Protein AF-A0A915P917-F1 (afdb_monomer)

Mean predicted aligned error: 18.43 Å

Secondary structure (DSSP, 8-state):
----------------------TTS--HHHHHHHHHHTSTT--HHHHHHHHHHHHHHHHHHHHHHHHHHHHHHHHHHHHHHHHHHHHHHHHHHHHHHHHHHHHHHHT-HHHHHHHHHHHHHHHHHHHHHHS--SS-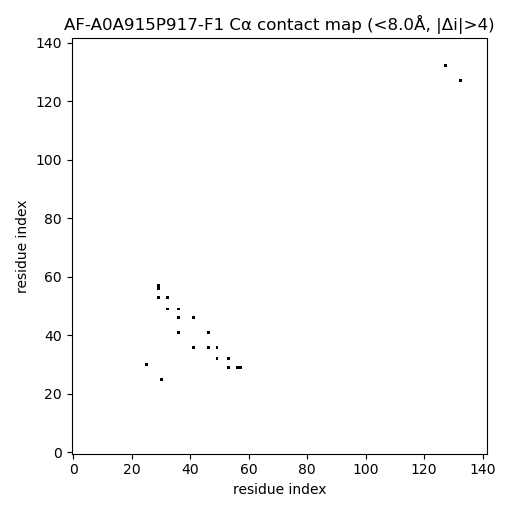------

Solvent-accessible surface area (backbone atoms only — not comparable to full-atom values): 8782 Å² total; per-residue (Å²): 138,88,85,81,82,81,81,84,79,80,74,76,77,69,80,74,76,81,77,74,75,54,88,79,64,70,52,67,62,55,53,51,54,52,57,58,69,72,44,86,87,69,52,72,67,58,47,52,52,52,50,53,52,43,51,53,51,54,52,50,51,53,52,50,52,53,50,52,54,52,50,54,51,49,54,53,51,51,54,54,53,52,52,55,48,53,54,52,54,50,52,51,52,51,52,53,51,53,53,52,56,52,53,69,59,65,67,50,54,66,59,60,53,52,50,52,51,51,55,53,49,54,52,51,54,52,51,53,69,72,70,67,68,94,77,74,86,76,92,73,91,133

Organism: NCBI:txid298350

Radius of gyration: 42.46 Å; Cα contacts (8 Å, |Δi|>4): 11; chains: 1; bounding box: 74×31×122 Å

pLDDT: mean 72.04, std 20.27, range [35.53, 94.75]

Structure (mmCIF, N/CA/C/O backbone):
data_AF-A0A915P917-F1
#
_entry.id   AF-A0A915P917-F1
#
loop_
_atom_site.group_PDB
_atom_site.id
_atom_site.type_symbol
_atom_site.label_atom_id
_atom_site.label_alt_id
_atom_site.label_comp_id
_atom_site.label_asym_id
_atom_site.label_entity_id
_atom_site.label_seq_id
_atom_site.pdbx_PDB_ins_code
_atom_site.Cartn_x
_atom_site.Cartn_y
_atom_site.Cartn_z
_atom_site.occupancy
_atom_site.B_iso_or_equiv
_atom_site.auth_seq_id
_atom_site.auth_comp_id
_atom_site.auth_asym_id
_atom_site.auth_atom_id
_atom_site.pdbx_PDB_model_num
ATOM 1 N N . MET A 1 1 ? -43.408 10.930 17.385 1.00 39.19 1 MET A N 1
ATOM 2 C CA . MET A 1 1 ? -43.207 10.389 16.028 1.00 39.19 1 MET A CA 1
ATOM 3 C C . MET A 1 1 ? -41.749 10.628 15.699 1.00 39.19 1 MET A C 1
ATOM 5 O O . MET A 1 1 ? -41.336 11.779 15.716 1.00 39.19 1 MET A O 1
ATOM 9 N N . ALA A 1 2 ? -40.975 9.549 15.604 1.00 38.00 2 ALA A N 1
ATOM 10 C CA . ALA A 1 2 ? -39.551 9.573 15.295 1.00 38.00 2 ALA A CA 1
ATOM 11 C C . ALA A 1 2 ? -39.361 9.809 13.792 1.00 38.00 2 ALA A C 1
ATOM 13 O O . ALA A 1 2 ? -40.149 9.285 13.012 1.00 38.00 2 ALA A O 1
ATOM 14 N N . ASN A 1 3 ? -38.340 10.575 13.418 1.00 40.34 3 ASN A N 1
ATOM 15 C CA . ASN A 1 3 ? -37.795 10.612 12.063 1.00 40.34 3 ASN A CA 1
ATOM 16 C C . ASN A 1 3 ? -36.271 10.598 12.206 1.00 40.34 3 ASN A C 1
ATOM 18 O O . ASN A 1 3 ? -35.627 11.644 12.153 1.00 40.34 3 ASN A O 1
ATOM 22 N N . ASP A 1 4 ? -35.727 9.407 12.432 1.00 41.69 4 ASP A N 1
ATOM 23 C CA . ASP A 1 4 ? -34.307 9.129 12.259 1.00 41.69 4 ASP A CA 1
ATOM 24 C C . ASP A 1 4 ? -34.126 8.694 10.802 1.00 41.69 4 ASP A C 1
ATOM 26 O O . ASP A 1 4 ? -34.619 7.652 10.376 1.00 41.69 4 ASP A O 1
ATOM 30 N N . SER A 1 5 ? -33.502 9.560 10.006 1.00 49.53 5 SER A N 1
ATOM 31 C CA . SER A 1 5 ? -33.124 9.246 8.632 1.00 49.53 5 SER A CA 1
ATOM 32 C C . SER A 1 5 ? -31.772 8.538 8.692 1.00 49.53 5 SER A C 1
ATOM 34 O O . SER A 1 5 ? -30.729 9.188 8.750 1.00 49.53 5 SER A O 1
ATOM 36 N N . GLU A 1 6 ? -31.792 7.209 8.739 1.00 44.78 6 GLU A N 1
ATOM 37 C CA . GLU A 1 6 ? -30.592 6.391 8.584 1.00 44.78 6 GLU A CA 1
ATOM 38 C C . GLU A 1 6 ? -30.139 6.461 7.122 1.00 44.78 6 GLU A C 1
ATOM 40 O O . GLU A 1 6 ? -30.849 6.074 6.195 1.00 44.78 6 GLU A O 1
ATOM 45 N N . LEU A 1 7 ? -28.965 7.052 6.917 1.00 45.28 7 LEU A N 1
ATOM 46 C CA . LEU A 1 7 ? -28.282 7.118 5.634 1.00 45.28 7 LEU A CA 1
ATOM 47 C C . LEU A 1 7 ? -27.406 5.862 5.546 1.00 45.28 7 LEU A C 1
ATOM 49 O O . LEU A 1 7 ? -26.280 5.845 6.043 1.00 45.28 7 LEU A O 1
ATOM 53 N N . GLU A 1 8 ? -27.960 4.789 4.978 1.00 40.12 8 GLU A N 1
ATOM 54 C CA . GLU A 1 8 ? -27.215 3.586 4.596 1.00 40.12 8 GLU A CA 1
ATOM 55 C C . GLU A 1 8 ? -26.222 3.952 3.483 1.00 40.12 8 GLU A C 1
ATOM 57 O O . GLU A 1 8 ? -26.561 4.013 2.303 1.00 40.12 8 GLU A O 1
ATOM 62 N N . ASN A 1 9 ? -24.974 4.230 3.862 1.00 43.72 9 ASN A N 1
ATOM 63 C CA . ASN A 1 9 ? -23.857 4.213 2.925 1.00 43.72 9 ASN A CA 1
ATOM 64 C C . ASN A 1 9 ? -23.357 2.772 2.793 1.00 43.72 9 ASN A C 1
ATOM 66 O O . ASN A 1 9 ? -22.352 2.386 3.393 1.00 43.72 9 ASN A O 1
ATOM 70 N N . ASP A 1 10 ? -24.063 1.998 1.972 1.00 44.53 10 ASP A N 1
ATOM 71 C CA . ASP A 1 10 ? -23.582 0.740 1.409 1.00 44.53 10 ASP A CA 1
ATOM 72 C C . ASP A 1 10 ? -22.500 1.030 0.361 1.00 44.53 10 ASP A C 1
ATOM 74 O O . ASP A 1 10 ? -22.692 0.882 -0.850 1.00 44.53 10 ASP A O 1
ATOM 78 N N . THR A 1 11 ? -21.321 1.454 0.812 1.00 48.09 11 THR A N 1
ATOM 79 C CA . THR A 1 11 ? -20.136 1.409 -0.042 1.00 48.09 11 THR A CA 1
ATOM 80 C C . THR A 1 11 ? -19.695 -0.048 -0.101 1.00 48.09 11 THR A C 1
ATOM 82 O O . THR A 1 11 ? -18.913 -0.515 0.727 1.00 48.09 11 THR A O 1
ATOM 85 N N . LYS A 1 12 ? -20.244 -0.792 -1.066 1.00 44.69 12 LYS A N 1
ATOM 86 C CA . LYS A 1 12 ? -19.666 -2.061 -1.509 1.00 44.69 12 LYS A CA 1
ATOM 87 C C . LYS A 1 12 ? -18.211 -1.782 -1.879 1.00 44.69 12 LYS A C 1
ATOM 89 O O . LYS A 1 12 ? -17.938 -1.164 -2.903 1.00 44.69 12 LYS A O 1
ATOM 94 N N . LEU A 1 13 ? -17.298 -2.187 -1.001 1.00 47.06 13 LEU A N 1
ATOM 95 C CA . LEU A 1 13 ? -15.893 -2.370 -1.327 1.00 47.06 13 LEU A CA 1
ATOM 96 C C . LEU A 1 13 ? -15.863 -3.501 -2.352 1.00 47.06 13 LEU A C 1
ATOM 98 O O . LEU A 1 13 ? -15.914 -4.674 -1.988 1.00 47.06 13 LEU A O 1
ATOM 102 N N . GLU A 1 14 ? -15.921 -3.139 -3.633 1.00 41.16 14 GLU A N 1
ATOM 103 C CA . GLU A 1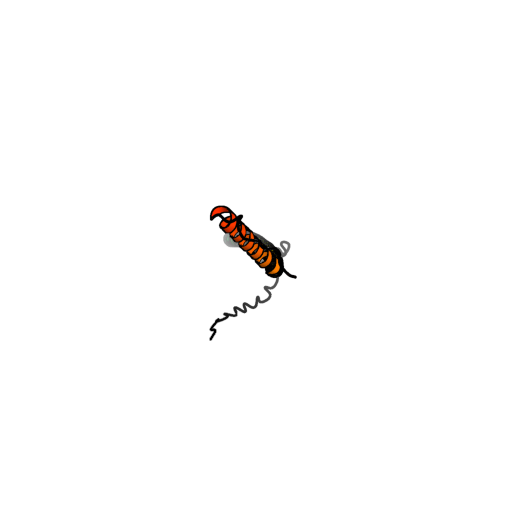 14 ? -15.556 -4.060 -4.700 1.00 41.16 14 GLU A CA 1
ATOM 104 C C . GLU A 1 14 ? -14.133 -4.532 -4.410 1.00 41.16 14 GLU A C 1
ATOM 106 O O . GLU A 1 14 ? -13.269 -3.731 -4.049 1.00 41.16 14 GLU A O 1
ATOM 111 N N . ASP A 1 15 ? -13.935 -5.846 -4.478 1.00 45.00 15 ASP A N 1
ATOM 112 C CA . ASP A 1 15 ? -12.646 -6.489 -4.294 1.00 45.00 15 ASP A CA 1
ATOM 113 C C . ASP A 1 15 ? -11.630 -5.847 -5.244 1.00 45.00 15 ASP A C 1
ATOM 115 O O . ASP A 1 15 ? -11.580 -6.183 -6.430 1.00 45.00 15 ASP A O 1
ATOM 119 N N . ASP A 1 16 ? -10.819 -4.919 -4.729 1.00 48.47 16 ASP A N 1
ATOM 120 C CA . ASP A 1 16 ? -9.648 -4.431 -5.441 1.00 48.47 16 ASP A CA 1
ATOM 121 C C . ASP A 1 16 ? -8.810 -5.673 -5.765 1.00 48.47 16 ASP A C 1
ATOM 123 O O . ASP A 1 16 ? -8.363 -6.369 -4.837 1.00 48.47 16 ASP A O 1
ATOM 127 N N . PRO A 1 17 ? -8.609 -6.019 -7.052 1.00 44.41 17 PRO A N 1
ATOM 128 C CA . PRO A 1 17 ? -7.750 -7.131 -7.385 1.00 44.41 17 PRO A CA 1
ATOM 129 C C . PRO A 1 17 ? -6.403 -6.801 -6.764 1.00 44.41 17 PRO A C 1
ATOM 131 O O . PRO A 1 17 ? -5.830 -5.748 -7.049 1.00 44.41 17 PRO A O 1
ATOM 134 N N . LYS A 1 18 ? -5.933 -7.678 -5.870 1.00 49.12 18 LYS A N 1
ATOM 135 C CA . LYS A 1 18 ? -4.579 -7.6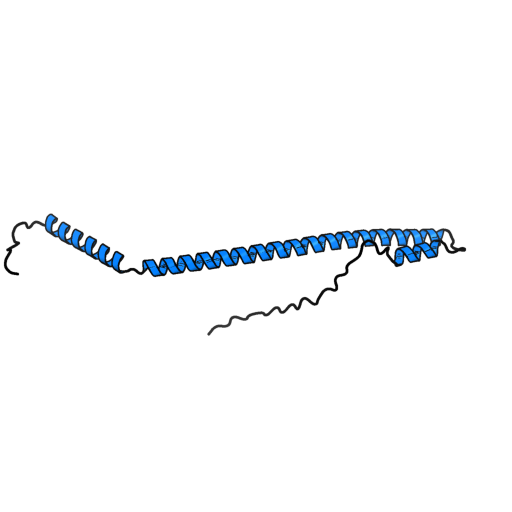31 -5.329 1.00 49.12 18 LYS A CA 1
ATOM 136 C C . LYS A 1 18 ? -3.638 -7.548 -6.525 1.00 49.12 18 LYS A C 1
ATOM 138 O O . LYS A 1 18 ? -3.294 -8.564 -7.121 1.00 49.12 18 LYS A O 1
ATOM 143 N N . LEU A 1 19 ? -3.242 -6.332 -6.888 1.00 46.62 19 LEU A N 1
ATOM 144 C CA . LEU A 1 19 ? -2.071 -6.066 -7.698 1.00 46.62 19 LEU A CA 1
ATOM 145 C C . LEU A 1 19 ? -0.904 -6.411 -6.784 1.00 46.62 19 LEU A C 1
ATOM 147 O O . LEU A 1 19 ? -0.283 -5.562 -6.147 1.00 46.62 19 LEU A O 1
ATOM 151 N N . GLU A 1 20 ? -0.681 -7.715 -6.658 1.00 39.94 20 GLU A N 1
ATOM 152 C CA . GLU A 1 20 ? 0.563 -8.301 -6.213 1.00 39.94 20 GLU A CA 1
ATOM 153 C C . GLU A 1 20 ? 1.586 -7.916 -7.283 1.00 39.94 20 GLU A C 1
ATOM 155 O O . GLU A 1 20 ? 1.885 -8.667 -8.204 1.00 39.94 20 GLU A O 1
ATOM 160 N N . ASN A 1 21 ? 2.035 -6.660 -7.225 1.00 51.25 21 ASN A N 1
ATOM 161 C CA . ASN A 1 21 ? 3.160 -6.175 -8.001 1.00 51.25 21 ASN A CA 1
ATOM 162 C C . ASN A 1 21 ? 4.384 -6.889 -7.436 1.00 51.25 21 ASN A C 1
ATOM 164 O O . ASN A 1 21 ? 5.045 -6.382 -6.531 1.00 51.25 21 ASN A O 1
ATOM 168 N N . ASP A 1 22 ? 4.626 -8.107 -7.917 1.00 48.59 22 ASP A N 1
ATOM 169 C CA . ASP A 1 22 ? 5.814 -8.873 -7.593 1.00 48.59 22 ASP A CA 1
ATOM 170 C C . ASP A 1 22 ? 7.021 -8.052 -8.084 1.00 48.59 22 ASP A C 1
ATOM 172 O O . ASP A 1 22 ? 7.177 -7.840 -9.291 1.00 48.59 22 ASP A O 1
ATOM 176 N N . PRO A 1 23 ? 7.899 -7.555 -7.194 1.00 48.50 23 PRO A N 1
ATOM 177 C CA . PRO A 1 23 ? 9.043 -6.729 -7.585 1.00 48.50 23 PRO A CA 1
ATOM 178 C C . PRO A 1 23 ? 10.045 -7.472 -8.490 1.00 48.50 23 PRO A C 1
ATOM 180 O O . PRO A 1 23 ? 11.021 -6.881 -8.959 1.00 48.50 23 PRO A O 1
ATOM 183 N N . LYS A 1 24 ? 9.832 -8.773 -8.735 1.00 51.19 24 LYS A N 1
ATOM 184 C CA . LYS A 1 24 ? 10.607 -9.603 -9.663 1.00 51.19 24 LYS A CA 1
ATOM 185 C C . LYS A 1 24 ? 10.120 -9.551 -11.108 1.00 51.19 24 LYS A C 1
ATOM 187 O O . LYS A 1 24 ? 10.888 -9.937 -11.995 1.00 51.19 24 LYS A O 1
ATOM 192 N N . GLU A 1 25 ? 8.915 -9.055 -11.378 1.00 54.38 25 GLU A N 1
ATOM 193 C CA . GLU A 1 25 ? 8.482 -8.806 -12.749 1.00 54.38 25 GLU A CA 1
ATOM 194 C C . GLU A 1 25 ? 9.161 -7.530 -13.248 1.00 54.38 25 GLU A C 1
ATOM 196 O O . GLU A 1 25 ? 8.687 -6.408 -13.080 1.00 54.38 25 GLU A O 1
ATOM 201 N N . LYS A 1 26 ? 10.346 -7.690 -13.853 1.00 58.66 26 LYS A N 1
ATOM 202 C CA . LYS A 1 26 ? 10.950 -6.608 -14.632 1.00 58.66 26 LYS A CA 1
ATOM 203 C C . LYS A 1 26 ? 9.900 -6.115 -15.611 1.00 58.66 26 LYS A C 1
ATOM 205 O O . LYS A 1 26 ? 9.477 -6.879 -16.477 1.00 58.66 26 LYS A O 1
ATOM 210 N N . SER A 1 27 ? 9.560 -4.836 -15.495 1.00 74.19 27 SER A N 1
ATOM 211 C CA . SER A 1 27 ? 8.655 -4.141 -16.397 1.00 74.19 27 SER A CA 1
ATOM 212 C C . SER A 1 27 ? 8.824 -4.615 -17.830 1.00 74.19 27 SER A C 1
ATOM 214 O O . SER A 1 27 ? 9.906 -4.517 -18.433 1.00 74.19 27 SER A O 1
ATOM 216 N N . LEU A 1 28 ? 7.742 -5.185 -18.362 1.00 82.12 28 LEU A N 1
ATOM 217 C CA . LEU A 1 28 ? 7.697 -5.705 -19.721 1.00 82.12 28 LEU A CA 1
ATOM 218 C C . LEU A 1 28 ? 8.130 -4.617 -20.714 1.00 82.12 28 LEU A C 1
ATOM 220 O O . LEU A 1 28 ? 8.859 -4.900 -21.662 1.00 82.12 28 LEU A O 1
ATOM 224 N N . ILE A 1 29 ? 7.773 -3.364 -20.423 1.00 82.81 29 ILE A N 1
ATOM 225 C CA . ILE A 1 29 ? 8.130 -2.172 -21.193 1.00 82.81 29 ILE A CA 1
ATOM 226 C C . ILE A 1 29 ? 9.643 -1.927 -21.148 1.00 82.81 29 ILE A C 1
ATOM 228 O O . ILE A 1 29 ? 10.279 -1.856 -22.198 1.00 82.81 29 ILE A O 1
ATOM 232 N N . VAL A 1 30 ? 10.262 -1.866 -19.962 1.00 86.44 30 VAL A N 1
ATOM 233 C CA . VAL A 1 30 ? 11.722 -1.665 -19.819 1.00 86.44 30 VAL A CA 1
ATOM 234 C C . VAL A 1 30 ? 12.508 -2.774 -20.530 1.00 86.44 30 VAL A C 1
ATOM 236 O O . VAL A 1 30 ? 13.545 -2.518 -21.153 1.00 86.44 30 VAL A O 1
ATOM 239 N N . THR A 1 31 ? 11.994 -4.004 -20.476 1.00 86.81 31 THR A N 1
ATOM 240 C CA . THR A 1 31 ? 12.580 -5.177 -21.136 1.00 86.81 31 THR A CA 1
ATOM 241 C C . THR A 1 31 ? 12.454 -5.094 -22.659 1.00 86.81 31 THR A C 1
ATOM 243 O O . THR A 1 31 ? 13.424 -5.343 -23.375 1.00 86.81 31 THR A O 1
ATOM 246 N N . GLN A 1 32 ? 11.287 -4.707 -23.176 1.00 87.38 32 GLN A N 1
ATOM 247 C CA . GLN A 1 32 ? 11.061 -4.508 -24.609 1.00 87.38 32 GLN A CA 1
ATOM 248 C C . GLN A 1 32 ? 11.914 -3.363 -25.168 1.00 87.38 32 GL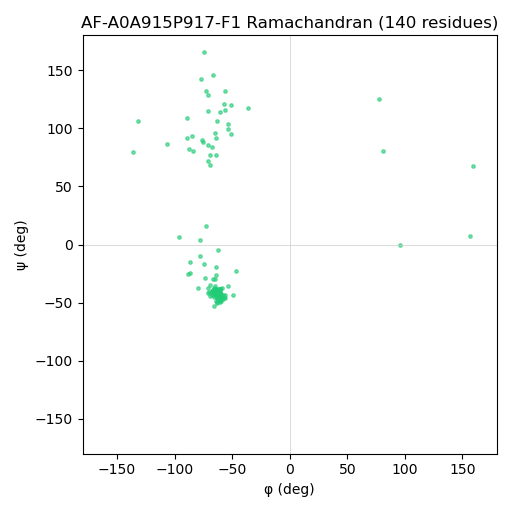N A C 1
ATOM 250 O O . GLN A 1 32 ? 12.531 -3.534 -26.218 1.00 87.38 32 GLN A O 1
ATOM 255 N N . LEU A 1 33 ? 12.029 -2.242 -24.449 1.00 89.12 33 LEU A N 1
ATOM 256 C CA . LEU A 1 33 ? 12.904 -1.128 -24.832 1.00 89.12 33 LEU A CA 1
ATOM 257 C C . LEU A 1 33 ? 14.378 -1.557 -24.888 1.00 89.12 33 LEU A C 1
ATOM 259 O O . LEU A 1 33 ? 15.093 -1.170 -25.809 1.00 89.12 33 LEU A O 1
ATOM 263 N N . GLY A 1 34 ? 14.820 -2.420 -23.964 1.00 88.50 34 GLY A N 1
ATOM 264 C CA . GLY A 1 34 ? 16.150 -3.037 -24.015 1.00 88.50 34 GLY A CA 1
ATOM 265 C C . GLY A 1 34 ? 16.395 -3.820 -25.309 1.00 88.50 34 GLY A C 1
ATOM 266 O O . GLY A 1 34 ? 17.395 -3.594 -25.979 1.00 88.50 34 GLY A O 1
ATOM 267 N N . LYS A 1 35 ? 15.438 -4.659 -25.720 1.00 90.31 35 LYS A N 1
ATOM 268 C CA . LYS A 1 35 ? 15.530 -5.429 -26.974 1.00 90.31 35 LYS A CA 1
ATOM 269 C C . LYS A 1 35 ? 15.538 -4.544 -28.223 1.00 90.31 35 LYS A C 1
ATOM 271 O O . LYS A 1 35 ? 16.097 -4.930 -29.244 1.00 90.31 35 LYS A O 1
ATOM 276 N N . ILE A 1 36 ? 14.899 -3.373 -28.180 1.00 90.00 36 ILE A N 1
ATOM 277 C CA . ILE A 1 36 ? 14.915 -2.420 -29.301 1.00 90.00 36 ILE A CA 1
ATOM 278 C C . ILE A 1 36 ? 16.303 -1.784 -29.446 1.00 90.00 36 ILE A C 1
ATOM 280 O O . ILE A 1 36 ? 16.765 -1.624 -30.572 1.00 90.00 36 ILE A O 1
ATOM 284 N N . LEU A 1 37 ? 16.989 -1.488 -28.337 1.00 89.75 37 LEU A N 1
ATOM 285 C CA . LEU A 1 37 ? 18.356 -0.945 -28.357 1.00 89.75 37 LEU A CA 1
ATOM 286 C C . LEU A 1 37 ? 19.387 -1.915 -28.949 1.00 89.75 37 LEU A C 1
ATOM 288 O O . LEU A 1 37 ? 20.399 -1.472 -29.485 1.00 89.75 37 LEU A O 1
ATOM 292 N N . GLU A 1 38 ? 19.130 -3.220 -28.874 1.00 89.12 38 GLU A N 1
ATOM 293 C CA . GLU A 1 38 ? 19.988 -4.262 -29.451 1.00 89.12 38 GLU A CA 1
ATOM 294 C C . GLU A 1 38 ? 19.811 -4.413 -30.974 1.00 89.12 38 GLU A C 1
ATOM 296 O O . GLU A 1 38 ? 20.592 -5.113 -31.621 1.00 89.12 38 GLU A O 1
ATOM 301 N N . LYS A 1 39 ? 18.802 -3.763 -31.580 1.00 89.31 39 LYS A N 1
ATOM 302 C CA . LYS A 1 39 ? 18.555 -3.876 -33.022 1.00 89.31 39 LYS A CA 1
ATOM 303 C C . LYS A 1 39 ? 19.613 -3.116 -33.834 1.00 89.31 39 LYS A C 1
ATOM 305 O O . LYS A 1 39 ? 19.860 -1.934 -33.574 1.00 89.31 39 LYS A O 1
ATOM 310 N N . PRO A 1 40 ? 20.193 -3.743 -34.873 1.00 85.38 40 PRO A N 1
ATOM 311 C CA . PRO A 1 40 ? 21.098 -3.052 -35.781 1.00 85.38 40 PRO A CA 1
ATOM 312 C C . PRO A 1 40 ? 20.342 -1.990 -36.595 1.00 85.38 40 PRO A C 1
ATOM 314 O O . PRO A 1 40 ? 19.183 -2.183 -36.957 1.00 85.38 40 PRO A O 1
ATOM 317 N N . GLY A 1 41 ? 21.009 -0.873 -36.900 1.00 87.38 41 GLY A N 1
ATOM 318 C CA . GLY A 1 41 ? 20.454 0.212 -37.722 1.00 87.38 41 GLY A CA 1
ATOM 319 C C . GLY A 1 41 ? 19.817 1.375 -36.952 1.00 87.38 41 GLY A C 1
ATOM 320 O O . GLY A 1 41 ? 19.378 2.333 -37.581 1.00 87.38 41 GLY A O 1
ATOM 321 N N . LEU A 1 42 ? 19.800 1.338 -35.616 1.00 91.50 42 LEU A N 1
ATOM 322 C CA . LEU A 1 42 ? 19.414 2.497 -34.807 1.00 91.50 42 LEU A CA 1
ATOM 323 C C . LEU A 1 42 ? 20.495 3.585 -34.858 1.00 91.50 42 LEU A C 1
ATOM 325 O O . LEU A 1 42 ? 21.665 3.320 -34.563 1.00 91.50 42 LEU A O 1
ATOM 329 N N . ASN A 1 43 ? 20.089 4.814 -35.172 1.00 93.00 43 ASN A N 1
ATOM 330 C CA . ASN A 1 43 ? 20.964 5.977 -35.048 1.00 93.00 43 ASN A CA 1
ATOM 331 C C . ASN A 1 43 ? 21.143 6.373 -33.564 1.00 93.00 43 ASN A C 1
ATOM 333 O O . ASN A 1 43 ? 20.413 5.917 -32.681 1.00 93.00 43 ASN A O 1
ATOM 337 N N . GLU A 1 44 ? 22.130 7.223 -33.275 1.00 92.25 44 GLU A N 1
ATOM 338 C CA . GLU A 1 44 ? 22.435 7.638 -31.897 1.00 92.25 44 GLU A CA 1
ATOM 339 C C . GLU A 1 44 ? 21.322 8.475 -31.247 1.00 92.25 44 GLU A C 1
ATOM 341 O O . GLU A 1 44 ? 21.114 8.391 -30.036 1.00 92.25 44 GLU A O 1
ATOM 346 N N . GLN A 1 45 ? 20.557 9.235 -32.035 1.00 93.62 45 GLN A N 1
ATOM 347 C CA . GLN A 1 45 ? 19.443 10.039 -31.528 1.00 93.62 45 GLN A CA 1
ATOM 348 C C . GLN A 1 45 ? 18.298 9.153 -31.015 1.00 93.62 45 GLN A C 1
ATOM 350 O O . GLN A 1 45 ? 17.778 9.383 -29.922 1.00 93.62 45 GLN A O 1
ATOM 355 N N . ASP A 1 46 ? 17.954 8.101 -31.755 1.00 92.19 46 ASP A N 1
ATOM 356 C CA . ASP A 1 46 ? 16.916 7.142 -31.387 1.00 92.19 46 ASP A CA 1
ATOM 357 C C . ASP A 1 46 ? 17.330 6.332 -30.156 1.00 92.19 46 ASP A C 1
ATOM 359 O O . ASP A 1 46 ? 16.528 6.129 -29.242 1.00 92.19 46 ASP A O 1
ATOM 363 N N . LYS A 1 47 ? 18.606 5.928 -30.067 1.00 92.25 47 LYS A N 1
ATOM 364 C CA . LYS A 1 47 ? 19.144 5.270 -28.864 1.00 92.25 47 LYS A CA 1
ATOM 365 C C . LYS A 1 47 ? 19.053 6.176 -27.640 1.00 92.25 47 LYS A C 1
ATOM 367 O O . LYS A 1 47 ? 18.629 5.720 -26.577 1.00 92.25 47 LYS A O 1
ATOM 372 N N . ALA A 1 48 ? 19.431 7.448 -27.777 1.00 93.25 48 ALA A N 1
ATOM 373 C CA . ALA A 1 48 ? 19.349 8.421 -26.691 1.00 93.25 48 ALA A CA 1
ATOM 374 C C . ALA A 1 48 ? 17.899 8.623 -26.226 1.00 93.25 48 ALA A C 1
ATOM 376 O O . ALA A 1 48 ? 17.629 8.599 -25.024 1.00 93.25 48 ALA A O 1
ATOM 377 N N . PHE A 1 49 ? 16.958 8.736 -27.167 1.00 94.00 49 PHE A N 1
ATOM 378 C CA . PHE A 1 49 ? 15.534 8.837 -26.859 1.00 94.00 49 PHE A CA 1
ATOM 379 C C . PHE A 1 49 ? 15.019 7.603 -26.105 1.00 94.00 49 PHE A C 1
ATOM 381 O O . PHE A 1 49 ? 14.408 7.735 -25.045 1.00 94.00 49 PHE A O 1
ATOM 388 N N . ILE A 1 50 ? 15.311 6.397 -26.601 1.00 92.81 50 ILE A N 1
ATOM 389 C CA . ILE A 1 50 ? 14.865 5.146 -25.972 1.00 92.81 50 ILE A CA 1
ATOM 390 C C . ILE A 1 50 ? 15.455 4.990 -24.564 1.00 92.81 50 ILE A C 1
ATOM 392 O O . ILE A 1 50 ? 14.741 4.588 -23.644 1.00 92.81 50 ILE A O 1
ATOM 396 N N . ASN A 1 51 ? 16.725 5.349 -24.366 1.00 92.00 51 ASN A N 1
ATOM 397 C CA . ASN A 1 51 ? 17.350 5.341 -23.044 1.00 92.00 51 ASN A CA 1
ATOM 398 C C . ASN A 1 51 ? 16.665 6.313 -22.075 1.00 92.00 51 ASN A C 1
ATOM 400 O O . ASN A 1 51 ? 16.365 5.927 -20.946 1.00 92.00 51 ASN A O 1
ATOM 404 N N . ALA A 1 52 ? 16.342 7.531 -22.520 1.00 93.25 52 ALA A N 1
ATOM 405 C CA . ALA A 1 52 ? 15.632 8.507 -21.695 1.00 93.25 52 ALA A CA 1
ATOM 406 C C . ALA A 1 52 ? 14.223 8.022 -21.302 1.00 93.25 52 ALA A C 1
ATOM 408 O O . ALA A 1 52 ? 13.795 8.196 -20.159 1.00 93.25 52 ALA A O 1
ATOM 409 N N . VAL A 1 53 ? 13.501 7.378 -22.226 1.00 92.50 53 VAL A N 1
ATOM 410 C CA . VAL A 1 53 ? 12.192 6.768 -21.934 1.00 92.50 53 VAL A CA 1
ATOM 411 C C . VAL A 1 53 ? 12.337 5.643 -20.908 1.00 92.50 53 VAL A C 1
ATOM 413 O O . VAL A 1 53 ? 11.584 5.596 -19.937 1.00 92.50 53 VAL A O 1
ATOM 416 N N . LYS A 1 54 ? 13.333 4.767 -21.078 1.00 90.94 54 LYS A N 1
ATOM 417 C CA . LYS A 1 54 ? 13.606 3.653 -20.161 1.00 90.94 54 LYS A CA 1
ATOM 418 C C . LYS A 1 54 ? 13.932 4.135 -18.743 1.00 90.94 54 LYS A C 1
ATOM 420 O O . LYS A 1 54 ? 13.461 3.548 -17.767 1.00 90.94 54 LYS A O 1
ATOM 425 N N . GLU A 1 55 ? 14.711 5.206 -18.622 1.00 90.69 55 GLU A N 1
ATOM 426 C CA . GLU A 1 55 ? 15.040 5.820 -17.334 1.00 90.69 55 GLU A CA 1
ATOM 427 C C . GLU A 1 55 ? 13.794 6.394 -16.652 1.00 90.69 55 GLU A C 1
ATOM 429 O O . GLU A 1 55 ? 13.520 6.064 -15.496 1.00 90.69 55 GLU A O 1
ATOM 434 N N . LYS A 1 56 ? 12.984 7.176 -17.379 1.00 91.06 56 LYS A N 1
ATOM 435 C CA . LYS A 1 56 ? 11.721 7.718 -16.852 1.00 91.06 56 LYS A CA 1
ATOM 436 C C . LYS A 1 56 ? 10.771 6.619 -16.384 1.00 91.06 56 LYS A C 1
ATOM 438 O O . LYS A 1 56 ? 10.216 6.732 -15.295 1.00 91.06 56 LYS A O 1
ATOM 443 N N . GLN A 1 57 ? 10.635 5.552 -17.167 1.00 89.06 57 GLN A N 1
ATOM 444 C CA . GLN A 1 57 ? 9.808 4.397 -16.820 1.00 89.06 57 GLN A CA 1
ATOM 445 C C . GLN A 1 57 ? 10.292 3.733 -15.519 1.00 89.06 57 GLN A C 1
ATOM 447 O O . GLN A 1 57 ? 9.501 3.458 -14.622 1.00 89.06 57 GLN A O 1
ATOM 452 N N . THR A 1 58 ? 11.608 3.566 -15.367 1.00 87.19 58 THR A N 1
ATOM 453 C CA . THR A 1 58 ? 12.209 3.001 -14.147 1.00 87.19 58 THR A CA 1
ATOM 454 C C . THR A 1 58 ? 11.961 3.890 -12.921 1.00 87.19 58 THR A C 1
ATOM 456 O O . THR A 1 58 ? 11.732 3.393 -11.819 1.00 87.19 58 THR A O 1
ATOM 459 N N . ILE A 1 59 ? 12.013 5.217 -13.084 1.00 89.75 59 ILE A N 1
ATOM 460 C CA . ILE A 1 59 ? 11.709 6.170 -12.004 1.00 89.75 59 ILE A CA 1
ATOM 461 C C . ILE A 1 59 ? 10.234 6.073 -11.600 1.00 89.75 59 ILE A C 1
ATOM 463 O O . ILE A 1 59 ? 9.938 6.009 -10.407 1.00 89.75 59 ILE A O 1
ATOM 467 N N . GLN A 1 60 ? 9.322 6.025 -12.574 1.00 88.19 60 GLN A N 1
ATOM 468 C CA . GLN A 1 60 ? 7.887 5.885 -12.319 1.00 88.19 60 GLN A CA 1
ATOM 469 C C . GLN A 1 60 ? 7.566 4.590 -11.568 1.00 88.19 60 GLN A C 1
ATOM 471 O O . GLN A 1 60 ? 6.818 4.619 -10.597 1.00 88.19 60 GLN A O 1
ATOM 476 N N . GLU A 1 61 ? 8.184 3.471 -11.942 1.00 87.06 61 GLU A N 1
ATOM 477 C CA . GLU A 1 61 ? 8.003 2.188 -11.249 1.00 87.06 61 GLU A CA 1
ATOM 478 C C . GLU A 1 61 ? 8.433 2.253 -9.782 1.00 87.06 61 GLU A C 1
ATOM 480 O O . GLU A 1 61 ? 7.718 1.772 -8.904 1.00 87.06 61 GLU A O 1
ATOM 485 N N . LYS A 1 62 ? 9.553 2.923 -9.485 1.00 88.88 62 LYS A N 1
ATOM 486 C CA . LYS A 1 62 ? 9.987 3.151 -8.098 1.00 88.88 62 LYS A CA 1
ATOM 487 C C . LYS A 1 62 ? 9.006 4.025 -7.316 1.00 88.88 62 LYS A C 1
ATOM 489 O O . LYS A 1 62 ? 8.762 3.761 -6.141 1.00 88.88 62 LYS A O 1
ATOM 494 N N . GLN A 1 63 ? 8.451 5.061 -7.946 1.00 88.94 63 GLN A N 1
ATOM 495 C CA . GLN A 1 63 ? 7.444 5.921 -7.316 1.00 88.94 63 GLN A CA 1
ATOM 496 C C . GLN A 1 63 ? 6.165 5.143 -7.006 1.00 88.94 63 GLN A C 1
ATOM 498 O O . GLN A 1 63 ? 5.648 5.251 -5.898 1.00 88.94 63 GLN A O 1
ATOM 503 N N . ILE A 1 64 ? 5.692 4.323 -7.949 1.00 87.81 64 ILE A N 1
ATOM 504 C CA . ILE A 1 64 ? 4.524 3.457 -7.752 1.00 87.81 64 ILE A CA 1
ATOM 505 C C . ILE A 1 64 ? 4.780 2.484 -6.602 1.00 87.81 64 ILE A C 1
ATOM 507 O O . ILE A 1 64 ? 3.959 2.414 -5.696 1.00 87.81 64 ILE A O 1
ATOM 511 N N . ALA A 1 65 ? 5.934 1.809 -6.579 1.00 85.06 65 ALA A N 1
ATOM 512 C CA . ALA A 1 65 ? 6.286 0.893 -5.495 1.00 85.06 65 ALA A CA 1
ATOM 513 C C . ALA A 1 65 ? 6.255 1.585 -4.120 1.00 85.06 65 ALA A C 1
ATOM 515 O O . ALA A 1 65 ? 5.622 1.087 -3.191 1.00 85.06 65 ALA A O 1
ATOM 516 N N . SER A 1 66 ? 6.849 2.779 -4.007 1.00 84.44 66 SER A N 1
ATOM 517 C CA . SER A 1 66 ? 6.828 3.563 -2.765 1.00 84.44 66 SER A CA 1
ATOM 518 C C . SER A 1 66 ? 5.411 3.984 -2.350 1.00 84.44 66 SER A C 1
ATOM 520 O O . SER A 1 66 ? 5.076 3.936 -1.165 1.00 84.44 66 SER A O 1
ATOM 522 N N . LEU A 1 67 ? 4.557 4.361 -3.308 1.00 90.94 67 LEU A N 1
ATOM 523 C CA . LEU A 1 67 ? 3.154 4.681 -3.039 1.00 90.94 67 LEU A CA 1
ATOM 524 C C . LEU A 1 67 ? 2.369 3.448 -2.582 1.00 90.94 67 LEU A C 1
ATOM 526 O O . LEU A 1 67 ? 1.581 3.548 -1.644 1.00 90.94 67 LEU A O 1
ATOM 530 N N . THR A 1 68 ? 2.597 2.287 -3.199 1.00 90.25 68 THR A N 1
ATOM 531 C CA . THR A 1 68 ? 1.970 1.020 -2.803 1.00 90.25 68 THR A CA 1
ATOM 532 C C . THR A 1 68 ? 2.380 0.613 -1.389 1.00 90.25 68 THR A C 1
ATOM 534 O O . THR A 1 68 ? 1.524 0.253 -0.583 1.00 90.25 68 THR A O 1
ATOM 537 N N . GLU A 1 69 ? 3.663 0.727 -1.042 1.00 88.06 69 GLU A N 1
ATOM 538 C CA . GLU A 1 69 ? 4.141 0.492 0.326 1.00 88.06 69 GLU A CA 1
ATOM 539 C C . GLU A 1 69 ? 3.470 1.437 1.333 1.00 88.06 69 GLU A C 1
ATOM 541 O O . GLU A 1 69 ? 2.982 0.991 2.375 1.00 88.06 69 GLU A O 1
ATOM 546 N N . GLY A 1 70 ? 3.384 2.730 1.002 1.00 91.44 70 GLY A N 1
ATOM 547 C CA . GLY A 1 70 ? 2.692 3.723 1.822 1.00 91.44 70 GLY A CA 1
ATOM 548 C C . GLY A 1 70 ? 1.204 3.410 2.005 1.00 91.44 70 GLY A C 1
ATOM 549 O O . GLY A 1 70 ? 0.691 3.479 3.123 1.00 91.44 70 GLY A O 1
ATOM 550 N N . HIS A 1 71 ? 0.518 3.003 0.935 1.00 89.12 71 HIS A N 1
ATOM 551 C CA . HIS A 1 71 ? -0.886 2.598 0.983 1.00 89.12 71 HIS A CA 1
ATOM 552 C C . HIS A 1 71 ? -1.088 1.384 1.905 1.00 89.12 71 HIS A C 1
ATOM 554 O O . HIS A 1 71 ? -1.923 1.428 2.810 1.00 89.12 71 HIS A O 1
ATOM 560 N N . ASN A 1 72 ? -0.263 0.346 1.760 1.00 87.31 72 ASN A N 1
ATOM 561 C CA . ASN A 1 72 ? -0.322 -0.850 2.603 1.00 87.31 72 ASN A CA 1
ATOM 562 C C . ASN A 1 72 ? -0.076 -0.533 4.085 1.00 87.31 72 ASN A C 1
ATOM 564 O O . ASN A 1 72 ? -0.729 -1.096 4.968 1.00 87.31 72 ASN A O 1
ATOM 568 N N . TYR A 1 73 ? 0.841 0.394 4.375 1.00 92.19 73 TYR A N 1
ATOM 569 C CA . TYR A 1 73 ? 1.074 0.864 5.737 1.00 92.19 73 TYR A CA 1
ATOM 570 C C . TYR A 1 73 ? -0.170 1.541 6.331 1.00 92.19 73 TYR A C 1
ATOM 572 O O . TYR A 1 73 ? -0.548 1.246 7.467 1.00 92.19 73 TYR A O 1
ATOM 580 N N . ILE A 1 74 ? -0.833 2.413 5.566 1.00 93.12 74 ILE A N 1
ATOM 581 C CA . ILE A 1 74 ? -2.054 3.102 6.006 1.00 93.12 74 ILE A CA 1
ATOM 582 C C . ILE A 1 74 ? -3.180 2.099 6.275 1.00 93.12 74 ILE A C 1
ATOM 584 O O . ILE A 1 74 ? -3.787 2.165 7.343 1.00 93.12 74 ILE A O 1
ATOM 588 N N . LEU A 1 75 ? -3.413 1.139 5.373 1.00 93.31 75 LEU A N 1
ATOM 589 C CA . LEU A 1 75 ? -4.431 0.094 5.551 1.00 93.31 75 LEU A CA 1
ATOM 590 C C . LEU A 1 75 ? -4.205 -0.706 6.836 1.00 93.31 75 LEU A C 1
ATOM 592 O O . LEU A 1 75 ? -5.128 -0.911 7.626 1.00 93.31 75 LEU A O 1
ATOM 596 N N . LYS A 1 76 ? -2.953 -1.098 7.101 1.00 92.25 76 LYS A N 1
ATOM 597 C CA . LYS A 1 76 ? -2.598 -1.785 8.346 1.00 92.25 76 LYS A CA 1
ATOM 598 C C . LYS A 1 76 ? -2.928 -0.930 9.572 1.00 92.25 76 LYS A C 1
ATOM 600 O O . LYS A 1 76 ? -3.525 -1.427 10.525 1.00 92.25 76 LYS A O 1
ATOM 605 N N . LYS A 1 77 ? -2.570 0.358 9.547 1.00 92.50 77 LYS A N 1
ATOM 606 C CA . LYS A 1 77 ? -2.865 1.285 10.648 1.00 92.50 77 LYS A CA 1
ATOM 607 C C . LYS A 1 77 ? -4.357 1.521 10.848 1.00 92.50 77 LYS A C 1
ATOM 609 O O . LYS A 1 77 ? -4.792 1.622 11.990 1.00 92.50 77 LYS A O 1
ATOM 614 N N . GLN A 1 78 ? -5.145 1.561 9.780 1.00 89.94 78 GLN A N 1
ATOM 615 C CA . GLN A 1 78 ? -6.602 1.640 9.879 1.00 89.94 78 GLN A CA 1
ATOM 616 C C . GLN A 1 78 ? -7.189 0.406 10.570 1.00 89.94 78 GLN A C 1
ATOM 618 O O . GLN A 1 78 ? -7.980 0.565 11.497 1.00 89.94 78 GLN A O 1
ATOM 623 N N . GLY A 1 79 ? -6.735 -0.798 10.207 1.00 90.50 79 GLY A N 1
ATOM 624 C CA . GLY A 1 79 ? -7.153 -2.034 10.875 1.00 90.50 79 GLY A CA 1
ATOM 625 C C . GLY A 1 79 ? -6.797 -2.067 12.368 1.00 90.50 79 GLY A C 1
ATOM 626 O O . GLY A 1 79 ? -7.634 -2.434 13.191 1.00 90.50 79 GLY A O 1
ATOM 627 N N . GLU A 1 80 ? -5.587 -1.625 12.736 1.00 91.25 80 GLU A N 1
ATOM 628 C CA . GLU A 1 80 ? -5.165 -1.494 14.144 1.00 91.25 80 GLU A CA 1
ATOM 629 C C . GLU A 1 80 ? -6.076 -0.520 14.921 1.00 91.25 80 GLU A C 1
ATOM 631 O O . GLU A 1 80 ? -6.552 -0.845 16.009 1.00 91.25 80 GLU A O 1
ATOM 636 N N . MET A 1 81 ? -6.387 0.648 14.345 1.00 88.94 81 MET A N 1
ATOM 637 C CA . MET A 1 81 ? -7.277 1.632 14.977 1.00 88.94 81 MET A CA 1
ATOM 638 C C . MET A 1 81 ? -8.714 1.122 15.133 1.00 88.94 81 MET A C 1
ATOM 640 O O . MET A 1 81 ? -9.364 1.406 16.142 1.00 88.94 81 MET A O 1
ATOM 644 N N . GLU A 1 82 ? -9.231 0.387 14.148 1.00 93.00 82 GLU A N 1
ATOM 645 C CA . GLU A 1 82 ? -10.579 -0.177 14.210 1.00 93.00 82 GLU A CA 1
ATOM 646 C C . GLU A 1 82 ? -10.689 -1.253 15.299 1.00 93.00 82 GLU A C 1
ATOM 648 O O . GLU A 1 82 ? -11.669 -1.282 16.049 1.00 93.00 82 GLU A O 1
ATOM 653 N N . TYR A 1 83 ? -9.659 -2.093 15.436 1.00 89.69 83 TYR A N 1
ATOM 654 C CA . TYR A 1 83 ? -9.559 -3.067 16.521 1.00 89.69 83 TYR A CA 1
ATOM 655 C C . TYR A 1 83 ? -9.561 -2.385 17.897 1.00 89.69 83 TYR A C 1
ATOM 657 O O . TYR A 1 83 ? -10.360 -2.738 18.770 1.00 89.69 83 TYR A O 1
ATOM 665 N N . ASP A 1 84 ? -8.729 -1.357 18.077 1.00 90.12 84 ASP A N 1
ATOM 666 C CA . ASP A 1 84 ? -8.658 -0.603 19.332 1.00 90.12 84 ASP A CA 1
ATOM 667 C C . ASP A 1 84 ? -9.988 0.073 19.682 1.00 90.12 84 ASP A C 1
ATOM 669 O O . ASP A 1 84 ? -10.381 0.114 20.852 1.00 90.12 84 ASP A O 1
ATOM 673 N N . LYS A 1 85 ? -10.705 0.591 18.678 1.00 92.31 85 LYS A N 1
ATOM 674 C CA . LYS A 1 85 ? -12.035 1.180 18.865 1.00 92.31 85 LYS A CA 1
ATOM 675 C C . LYS A 1 85 ? -13.039 0.135 19.355 1.00 92.31 85 LYS A C 1
ATOM 677 O O . LYS A 1 85 ? -13.690 0.371 20.368 1.00 92.31 85 LYS A O 1
ATOM 682 N N . LYS A 1 86 ? -13.111 -1.028 18.697 1.00 91.81 86 LYS A N 1
ATOM 683 C CA . LYS A 1 86 ? -14.004 -2.133 19.094 1.00 91.81 86 LYS A CA 1
ATOM 684 C C . LYS A 1 86 ? -13.759 -2.573 20.541 1.00 91.81 86 LYS A C 1
ATOM 686 O O . LYS A 1 86 ? -14.709 -2.717 21.304 1.00 91.81 86 LYS A O 1
ATOM 691 N N . ASN A 1 87 ? -12.494 -2.701 20.943 1.00 93.94 87 ASN A N 1
ATOM 692 C CA . ASN A 1 87 ? -12.127 -3.043 22.320 1.00 93.94 87 ASN A CA 1
ATOM 693 C C . ASN A 1 87 ? -12.581 -1.968 23.330 1.00 93.94 87 ASN A C 1
ATOM 695 O O . ASN A 1 87 ? -13.130 -2.283 24.387 1.00 93.94 87 ASN A O 1
ATOM 699 N N . LYS A 1 88 ? -12.399 -0.680 23.007 1.00 92.81 88 LYS A N 1
ATOM 700 C CA . LYS A 1 88 ? -12.879 0.419 23.864 1.00 92.81 88 LYS A CA 1
ATOM 701 C C . LYS A 1 88 ? -14.402 0.431 23.988 1.00 92.81 8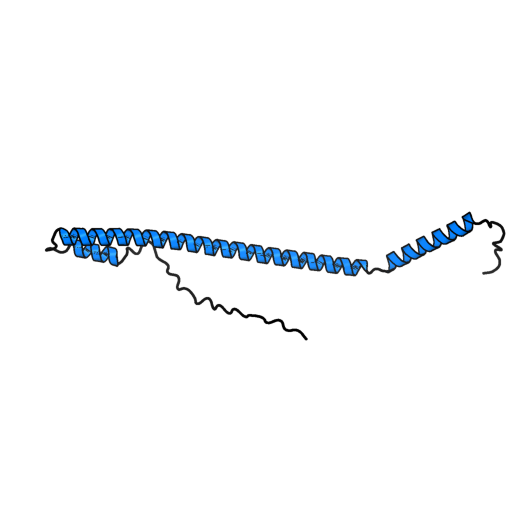8 LYS A C 1
ATOM 703 O O . LYS A 1 88 ? -14.908 0.610 25.095 1.00 92.81 88 LYS A O 1
ATOM 708 N N . ASP A 1 89 ? -15.123 0.206 22.895 1.00 94.69 89 ASP A N 1
ATOM 709 C CA . ASP A 1 89 ? -16.588 0.144 22.902 1.00 94.69 89 ASP A CA 1
ATOM 710 C C . ASP A 1 89 ? -17.093 -1.019 23.780 1.00 94.69 89 ASP A C 1
ATOM 712 O O . ASP A 1 89 ? -18.043 -0.858 24.552 1.00 94.69 89 ASP A O 1
ATOM 716 N N . GLU A 1 90 ? -16.415 -2.171 23.748 1.00 94.31 90 GLU A N 1
ATOM 717 C CA . GLU A 1 90 ? -16.720 -3.310 24.620 1.00 94.31 90 GLU A CA 1
ATOM 718 C C . GLU A 1 90 ? -16.468 -2.998 26.105 1.00 94.31 90 GLU A C 1
ATOM 720 O O . GLU A 1 90 ? -17.320 -3.278 26.954 1.00 94.31 90 GLU A O 1
ATOM 725 N N . GLN A 1 91 ? -15.356 -2.333 26.434 1.00 93.12 91 GLN A N 1
ATOM 726 C CA . GLN A 1 91 ? -15.083 -1.880 27.805 1.00 93.12 91 GLN A CA 1
ATOM 727 C C . GLN A 1 91 ? -16.147 -0.899 28.314 1.00 93.12 91 GLN A C 1
ATOM 729 O O . GLN A 1 91 ? -16.626 -1.040 29.442 1.00 93.12 91 GLN A O 1
ATOM 734 N N . ILE A 1 92 ? -16.562 0.067 27.486 1.00 94.25 92 ILE A N 1
ATOM 735 C CA . ILE A 1 92 ? -17.629 1.020 27.828 1.00 94.25 92 ILE A CA 1
ATOM 736 C C . ILE A 1 92 ? -18.943 0.278 28.087 1.00 94.25 92 ILE A C 1
ATOM 738 O O . ILE A 1 92 ? -19.633 0.572 29.069 1.00 94.25 92 ILE A O 1
ATOM 742 N N . LYS A 1 93 ? -19.285 -0.708 27.252 1.00 94.44 93 LYS A N 1
ATOM 743 C CA . LYS A 1 93 ? -20.495 -1.521 27.419 1.00 94.44 93 LYS A CA 1
ATOM 744 C C . LYS A 1 93 ? -20.482 -2.281 28.748 1.00 94.44 93 LYS A C 1
ATOM 746 O O . LYS A 1 93 ? -21.481 -2.251 29.470 1.00 94.44 93 LYS A O 1
ATOM 751 N N . ASN A 1 94 ? -19.351 -2.889 29.101 1.00 93.69 94 ASN A N 1
ATOM 752 C CA . ASN A 1 94 ? -19.187 -3.623 30.357 1.00 93.69 94 ASN A CA 1
ATOM 753 C C . ASN A 1 94 ? -19.344 -2.705 31.579 1.00 93.69 94 ASN A C 1
ATOM 755 O O . ASN A 1 94 ? -20.182 -2.973 32.442 1.00 93.69 94 ASN A O 1
ATOM 759 N N . LEU A 1 95 ? -18.636 -1.570 31.609 1.00 94.75 95 LEU A N 1
ATOM 760 C CA . LEU A 1 95 ? -18.746 -0.580 32.691 1.00 94.75 95 LEU A CA 1
ATOM 761 C C . LEU A 1 95 ? -20.168 -0.015 32.820 1.00 94.75 95 LEU A C 1
ATOM 763 O O . LEU A 1 95 ? -20.672 0.189 33.927 1.00 94.75 95 LEU A O 1
ATOM 767 N N . THR A 1 96 ? -20.845 0.212 31.693 1.00 92.88 96 THR A N 1
ATOM 768 C CA . THR A 1 96 ? -22.242 0.668 31.681 1.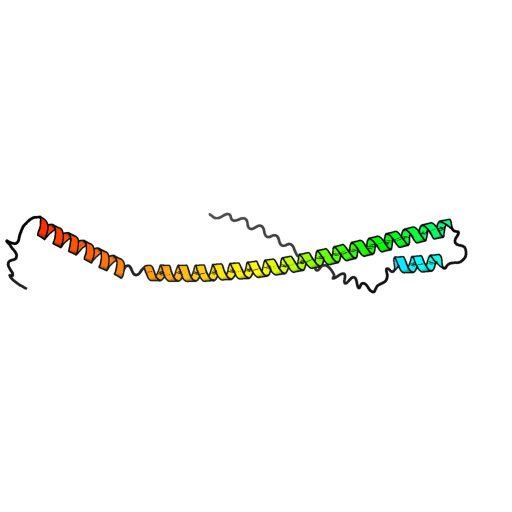00 92.88 96 THR A CA 1
ATOM 769 C C . THR A 1 96 ? -23.169 -0.364 32.330 1.00 92.88 96 THR A C 1
ATOM 771 O O . THR A 1 96 ? -24.029 -0.002 33.139 1.00 92.88 96 THR A O 1
ATOM 774 N N . GLY A 1 97 ? -22.963 -1.652 32.036 1.00 93.19 97 GLY A N 1
ATOM 775 C CA . GLY A 1 97 ? -23.695 -2.757 32.656 1.00 93.19 97 GLY A CA 1
ATOM 776 C C . GLY A 1 97 ? -23.467 -2.854 34.168 1.00 93.19 97 GLY A C 1
ATOM 777 O O . GLY A 1 97 ? -24.429 -2.949 34.935 1.00 93.19 97 GLY A O 1
ATOM 778 N N . GLU A 1 98 ? -22.213 -2.753 34.616 1.00 91.25 98 GLU A N 1
ATOM 779 C CA . GLU A 1 98 ? -21.862 -2.747 36.043 1.00 91.25 98 GLU A CA 1
ATOM 780 C C . GLU A 1 98 ? -22.512 -1.576 36.794 1.00 91.25 98 GLU A C 1
ATOM 782 O O . GLU A 1 98 ? -23.098 -1.760 37.868 1.00 91.25 98 GLU A O 1
ATOM 787 N N . LEU A 1 99 ? -22.479 -0.371 36.213 1.00 88.12 99 LEU A N 1
ATOM 788 C CA . LEU A 1 99 ? -23.136 0.809 36.779 1.00 88.12 99 LEU A CA 1
ATOM 789 C C . LEU A 1 99 ? -24.653 0.627 36.899 1.00 88.12 99 LEU A C 1
ATOM 791 O O . LEU A 1 99 ? -25.235 1.009 37.920 1.00 88.12 99 LEU A O 1
ATOM 795 N N . ALA A 1 100 ? -25.305 0.040 35.892 1.00 85.94 100 ALA A N 1
ATOM 796 C CA . ALA A 1 100 ? -26.736 -0.253 35.941 1.00 85.94 100 ALA A CA 1
ATOM 797 C C . ALA A 1 100 ? -27.073 -1.252 37.064 1.00 85.94 100 ALA A C 1
ATOM 799 O O . ALA A 1 100 ? -27.988 -1.008 37.857 1.00 85.94 100 ALA A O 1
ATOM 800 N N . ALA A 1 101 ? -26.282 -2.321 37.204 1.00 80.94 101 ALA A N 1
ATOM 801 C CA . ALA A 1 101 ? -26.448 -3.314 38.265 1.00 80.94 101 ALA A CA 1
ATOM 802 C C . ALA A 1 101 ? -26.252 -2.716 39.672 1.00 80.94 101 ALA A C 1
ATOM 804 O O . ALA A 1 101 ? -26.988 -3.049 40.603 1.00 80.94 101 ALA A O 1
ATOM 805 N N . LEU A 1 102 ? -25.295 -1.797 39.843 1.00 80.81 102 LEU A N 1
ATOM 806 C CA . LEU A 1 102 ? -25.090 -1.079 41.106 1.00 80.81 102 LEU A CA 1
ATOM 807 C C . LEU A 1 102 ? -26.259 -0.147 41.449 1.00 80.81 102 LEU A C 1
ATOM 809 O O . LEU A 1 102 ? -26.654 -0.071 42.615 1.00 80.81 102 LEU A O 1
ATOM 813 N N . LYS A 1 103 ? -26.845 0.540 40.460 1.00 73.38 103 LYS A N 1
ATOM 814 C CA . LYS A 1 103 ? -28.038 1.378 40.671 1.00 73.38 103 LYS A CA 1
ATOM 815 C C . LYS A 1 103 ? -29.246 0.547 41.112 1.00 73.38 103 LYS A C 1
ATOM 817 O O . LYS A 1 103 ? -29.899 0.931 42.078 1.00 73.38 103 LYS A O 1
ATOM 822 N N . GLY A 1 104 ? -29.473 -0.617 40.499 1.00 64.06 104 GLY A N 1
ATOM 823 C CA . GLY A 1 104 ? -30.541 -1.546 40.898 1.00 64.06 104 GLY A CA 1
ATOM 824 C C . GLY A 1 104 ? -30.377 -2.142 42.305 1.00 64.06 104 GLY A C 1
ATOM 825 O O . GLY A 1 104 ? -31.347 -2.591 42.902 1.00 64.06 104 GLY A O 1
ATOM 826 N N . LYS A 1 105 ? -29.165 -2.117 42.878 1.00 62.50 105 LYS A N 1
ATOM 827 C CA . LYS A 1 105 ? -28.913 -2.513 44.278 1.00 62.50 105 LYS A CA 1
ATOM 828 C C . LYS A 1 105 ? -29.076 -1.355 45.272 1.00 62.50 105 LYS A C 1
ATOM 830 O O . LYS A 1 105 ? -29.369 -1.594 46.443 1.00 62.50 105 LYS A O 1
ATOM 835 N N . ARG A 1 106 ? -28.901 -0.097 44.837 1.00 52.97 106 ARG A N 1
ATOM 836 C CA . ARG A 1 106 ? -29.136 1.097 45.680 1.00 52.97 106 ARG A CA 1
ATOM 837 C C . ARG A 1 106 ? -30.615 1.408 45.894 1.00 52.97 106 ARG A C 1
ATOM 839 O O . ARG A 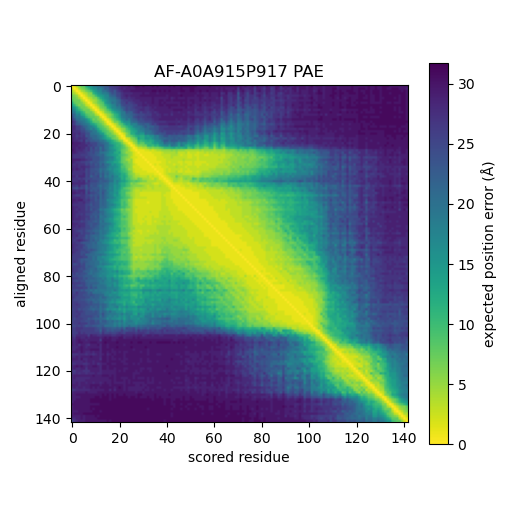1 106 ? -30.926 2.107 46.852 1.00 52.97 106 ARG A O 1
ATOM 846 N N . THR A 1 107 ? -31.519 0.853 45.090 1.00 52.16 107 THR A N 1
ATOM 847 C CA . THR A 1 107 ? -32.973 0.923 45.320 1.00 52.16 107 THR A CA 1
ATOM 848 C C . THR A 1 107 ? -33.450 0.034 46.474 1.00 52.16 107 THR A C 1
ATOM 850 O O . THR A 1 107 ? -34.646 -0.175 46.636 1.00 52.16 107 THR A O 1
ATOM 853 N N . ASN A 1 108 ? -32.551 -0.434 47.349 1.00 53.84 108 ASN A N 1
ATOM 854 C CA . ASN A 1 108 ? -32.915 -0.876 48.693 1.00 53.84 108 ASN A CA 1
ATOM 855 C C . ASN A 1 108 ? -33.347 0.339 49.543 1.00 53.84 108 ASN A C 1
ATOM 857 O O . ASN A 1 108 ? -32.691 0.715 50.518 1.00 53.84 108 ASN A O 1
ATOM 861 N N . GLU A 1 109 ? -34.492 0.927 49.183 1.00 53.03 109 GLU A N 1
ATOM 862 C CA . GLU A 1 109 ? -35.249 1.952 49.918 1.00 53.03 109 GLU A CA 1
ATOM 863 C C . GLU A 1 109 ? -35.419 1.601 51.406 1.00 53.03 109 GLU A C 1
ATOM 865 O O . GLU A 1 109 ? -35.551 2.489 52.246 1.00 53.03 109 GLU A O 1
ATOM 870 N N . SER A 1 110 ? -35.315 0.313 51.763 1.00 57.38 110 SER A N 1
ATOM 871 C CA . SER A 1 110 ? -35.254 -0.176 53.145 1.00 57.38 110 SER A CA 1
ATOM 872 C C . SER A 1 110 ? -34.221 0.567 54.002 1.00 57.38 110 SER A C 1
ATOM 874 O O . SER A 1 110 ? -34.525 0.911 55.142 1.00 57.38 110 SER A O 1
ATOM 876 N N . ASN A 1 111 ? -33.011 0.832 53.499 1.00 57.09 111 ASN A N 1
ATOM 877 C CA . ASN A 1 111 ? -31.958 1.417 54.339 1.00 57.09 111 ASN A CA 1
ATOM 878 C C . ASN A 1 111 ? -32.130 2.931 54.510 1.00 57.09 111 ASN A C 1
ATOM 880 O O . ASN A 1 111 ? -31.953 3.435 55.618 1.00 57.09 111 ASN A O 1
ATOM 884 N N . TYR A 1 112 ? -32.568 3.638 53.462 1.00 59.03 112 TYR A N 1
ATOM 885 C CA . TYR A 1 112 ? -32.908 5.062 53.552 1.00 59.03 112 TYR A CA 1
ATOM 886 C C . TYR A 1 112 ? -34.145 5.297 54.432 1.00 59.03 112 TYR A C 1
ATOM 888 O O . TYR A 1 112 ? -34.133 6.206 55.257 1.00 59.03 112 TYR A O 1
ATOM 896 N N . SER A 1 113 ? -35.170 4.439 54.333 1.00 60.41 113 SER A N 1
ATOM 897 C CA . SER A 1 113 ? -36.383 4.498 55.165 1.00 60.41 113 SER A CA 1
ATOM 898 C C . SER A 1 113 ? -36.108 4.188 56.643 1.00 60.41 113 SER A C 1
ATOM 900 O O . SER A 1 113 ? -36.652 4.842 57.534 1.00 60.41 113 SER A O 1
ATOM 902 N N . LYS A 1 114 ? -35.236 3.213 56.940 1.00 66.06 114 LYS A N 1
ATOM 903 C CA . LYS A 1 114 ? -34.810 2.919 58.320 1.00 66.06 114 LYS A CA 1
ATOM 904 C C . LYS A 1 114 ? -33.994 4.069 58.912 1.00 66.06 114 LYS A C 1
ATOM 906 O O . LYS A 1 114 ? -34.243 4.460 60.049 1.00 66.06 114 LYS A O 1
ATOM 911 N N . PHE A 1 115 ? -33.076 4.644 58.134 1.00 62.59 115 PHE A N 1
ATOM 912 C CA . PHE A 1 115 ? -32.262 5.775 58.578 1.00 62.59 115 PHE A CA 1
ATOM 913 C C . PHE A 1 115 ? -33.100 7.045 58.780 1.00 62.59 115 PHE A C 1
ATOM 915 O O . PHE A 1 115 ? -32.948 7.726 59.790 1.00 62.59 115 PHE A O 1
ATOM 922 N N . SER A 1 116 ? -34.052 7.337 57.886 1.00 63.84 116 SER A N 1
ATOM 923 C CA . SER A 1 116 ? -34.947 8.488 58.045 1.00 63.84 116 SER A CA 1
ATOM 924 C C . SER A 1 116 ? -35.847 8.351 59.274 1.00 63.84 116 SER A C 1
ATOM 926 O O . SER A 1 116 ? -36.025 9.324 60.000 1.00 63.84 116 SER A O 1
ATOM 928 N N . LYS A 1 117 ? -36.362 7.144 59.560 1.00 67.00 117 LYS A N 1
ATOM 929 C CA . LYS A 1 117 ? -37.127 6.871 60.790 1.00 67.00 117 LYS A CA 1
ATOM 930 C C . LYS A 1 117 ? -36.281 7.078 62.047 1.00 67.00 117 LYS A C 1
ATOM 932 O O . LYS A 1 117 ? -36.754 7.721 62.978 1.00 67.00 117 LYS A O 1
ATOM 937 N N . PHE A 1 118 ? -35.034 6.603 62.050 1.00 66.50 118 PHE A N 1
ATOM 938 C CA . PHE A 1 118 ? -34.105 6.798 63.166 1.00 66.50 118 PHE A CA 1
ATOM 939 C C . PHE A 1 118 ? -33.822 8.289 63.424 1.00 66.50 118 PHE A C 1
ATOM 941 O O . PHE A 1 118 ? -33.974 8.763 64.546 1.00 66.50 118 PHE A O 1
ATOM 948 N N . VAL A 1 119 ? -33.523 9.063 62.373 1.00 65.31 119 VAL A N 1
ATOM 949 C CA . VAL A 1 119 ? -33.260 10.511 62.483 1.00 65.31 119 VAL A CA 1
ATOM 950 C C . VAL A 1 119 ? -34.504 11.291 62.930 1.00 65.31 119 VAL A C 1
ATOM 952 O O . VAL A 1 119 ? -34.395 12.229 63.722 1.00 65.31 119 VAL A O 1
ATOM 955 N N . SER A 1 120 ? -35.699 10.914 62.464 1.00 64.94 120 SER A N 1
ATOM 956 C CA . SER A 1 120 ? -36.958 11.509 62.933 1.00 64.94 120 SER A CA 1
ATOM 957 C C . SER A 1 120 ? -37.230 11.205 64.408 1.00 64.94 120 SER A C 1
ATOM 959 O O . SER A 1 120 ? -37.684 12.090 65.133 1.00 64.94 120 SER A O 1
ATOM 961 N N . GLN A 1 121 ? -36.916 9.991 64.866 1.00 64.31 121 GLN A N 1
ATOM 962 C CA . GLN A 1 121 ? -37.102 9.584 66.257 1.00 64.31 121 GLN A CA 1
ATOM 963 C C . GLN A 1 121 ? -36.109 10.281 67.197 1.00 64.31 121 GLN A C 1
ATOM 965 O O . GLN A 1 121 ? -36.524 10.798 68.230 1.00 64.31 121 GLN A O 1
ATOM 970 N N . GLU A 1 122 ? -34.835 10.411 66.816 1.00 57.22 122 GLU A N 1
ATOM 971 C CA . GLU A 1 122 ? -33.861 11.176 67.609 1.00 57.22 122 GLU A CA 1
ATOM 972 C C . GLU A 1 122 ? -34.206 12.668 67.695 1.00 57.22 122 GLU A C 1
ATOM 974 O O . GLU A 1 122 ? -34.082 13.273 68.762 1.00 57.22 122 GLU A O 1
ATOM 979 N N . ARG A 1 123 ? -34.698 13.275 66.604 1.00 56.69 123 ARG A N 1
ATOM 980 C CA . ARG A 1 123 ? -35.172 14.669 66.635 1.00 56.69 123 ARG A CA 1
ATOM 981 C C . ARG A 1 123 ? -36.380 14.839 67.555 1.00 56.69 123 ARG A C 1
ATOM 983 O O . ARG A 1 123 ? -36.413 15.810 68.307 1.00 56.69 123 ARG A O 1
ATOM 990 N N . ALA A 1 124 ? -37.330 13.903 67.539 1.00 57.97 124 ALA A N 1
ATOM 991 C CA . ALA A 1 124 ? -38.476 13.921 68.447 1.00 57.97 124 ALA A CA 1
ATOM 992 C C . ALA A 1 124 ? -38.036 13.794 69.917 1.00 57.97 124 ALA A C 1
ATOM 994 O O . ALA A 1 124 ? -38.438 14.611 70.744 1.00 57.97 124 ALA A O 1
ATOM 995 N N . CYS A 1 125 ? -37.133 12.858 70.230 1.00 54.22 125 CYS A N 1
ATOM 996 C CA . CYS A 1 125 ? -36.566 12.706 71.574 1.00 54.22 125 CYS A CA 1
ATOM 997 C C . CYS A 1 125 ? -35.793 13.958 72.032 1.00 54.22 125 CYS A C 1
ATOM 999 O O . CYS A 1 125 ? -35.906 14.369 73.185 1.00 54.22 125 CYS A O 1
ATOM 1001 N N . SER A 1 126 ? -35.048 14.615 71.135 1.00 53.16 126 SER A N 1
ATOM 1002 C CA . SER A 1 126 ? -34.308 15.845 71.454 1.00 53.16 126 SER A CA 1
ATOM 1003 C C . SER A 1 126 ? -35.226 17.047 71.720 1.00 53.16 126 SER A C 1
ATOM 1005 O O . SER A 1 126 ? -34.917 17.871 72.579 1.00 53.16 126 SER A O 1
ATOM 1007 N N . ILE A 1 127 ? -36.365 17.147 71.025 1.00 53.16 127 ILE A N 1
ATOM 1008 C CA . ILE A 1 127 ? -37.365 18.207 71.244 1.00 53.16 127 ILE A CA 1
ATOM 1009 C C . ILE A 1 127 ? -38.075 18.020 72.592 1.00 53.16 127 ILE A C 1
ATOM 1011 O O . ILE A 1 127 ? -38.257 18.994 73.321 1.00 53.16 127 ILE A O 1
ATOM 1015 N N . VAL A 1 128 ? -38.412 16.779 72.956 1.00 53.56 128 VAL A N 1
ATOM 1016 C CA . VAL A 1 128 ? -39.035 16.450 74.252 1.00 53.56 128 VAL A CA 1
ATOM 1017 C C . VAL A 1 128 ? -38.095 16.766 75.423 1.00 53.56 128 VAL A C 1
ATOM 1019 O O . VAL A 1 128 ? -38.532 17.320 76.426 1.00 53.56 128 VAL A O 1
ATOM 1022 N N . LEU A 1 129 ? -36.790 16.510 75.281 1.00 52.69 129 LEU A N 1
ATOM 1023 C CA . LEU A 1 129 ? -35.799 16.818 76.322 1.00 52.69 129 LEU A CA 1
ATOM 1024 C C . LEU A 1 129 ? -35.483 18.321 76.456 1.00 52.69 129 LEU A C 1
ATOM 1026 O O . LEU A 1 129 ? -35.126 18.768 77.542 1.00 52.69 129 LEU A O 1
ATOM 1030 N N . LYS A 1 130 ? -35.605 19.111 75.378 1.00 52.69 130 LYS A N 1
ATOM 1031 C CA . LYS A 1 130 ? -35.280 20.553 75.381 1.00 52.69 130 LYS A CA 1
ATOM 1032 C C . LYS A 1 130 ? -36.426 21.460 75.832 1.00 52.69 130 LYS A C 1
ATOM 1034 O O . LYS A 1 130 ? -36.150 22.554 76.312 1.00 52.69 130 LYS A O 1
ATOM 1039 N N . ASN A 1 131 ? -37.678 21.019 75.702 1.00 48.50 131 ASN A N 1
ATOM 1040 C CA . ASN A 1 131 ? -38.857 21.830 76.037 1.00 48.50 131 ASN A CA 1
ATOM 1041 C C . ASN A 1 131 ? -39.422 21.584 77.448 1.00 48.50 131 ASN A C 1
ATOM 1043 O O . ASN A 1 131 ? -40.438 22.179 77.793 1.00 48.50 131 ASN A O 1
ATOM 1047 N N . GLY A 1 132 ? -38.743 20.781 78.273 1.00 50.91 132 GLY A N 1
ATOM 1048 C CA . GLY A 1 132 ? -39.130 20.536 79.662 1.00 50.91 132 GLY A CA 1
ATOM 1049 C C . GLY A 1 132 ? -40.297 19.555 79.792 1.00 50.91 132 GLY A C 1
ATOM 1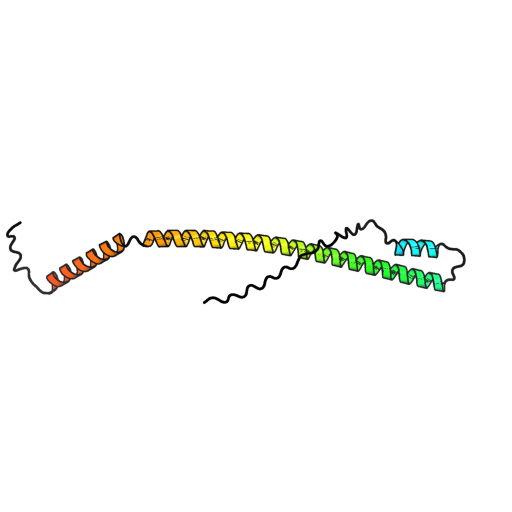050 O O . GLY A 1 132 ? -41.364 19.744 79.217 1.00 50.91 132 GLY A O 1
ATOM 1051 N N . GLY A 1 133 ? -40.093 18.500 80.579 1.00 45.91 133 GLY A N 1
ATOM 1052 C CA . GLY A 1 133 ? -41.169 17.582 80.939 1.00 45.91 133 GLY A CA 1
ATOM 1053 C C . GLY A 1 133 ? -40.675 16.216 81.389 1.00 45.91 133 GLY A C 1
ATOM 1054 O O . GLY A 1 133 ? -40.919 15.225 80.711 1.00 45.91 133 GLY A O 1
ATOM 1055 N N . ILE A 1 134 ? -40.007 16.157 82.546 1.00 50.81 134 ILE A N 1
ATOM 1056 C CA . ILE A 1 134 ? -39.918 14.920 83.348 1.00 50.81 134 ILE A CA 1
ATOM 1057 C C . ILE A 1 134 ? -41.235 14.687 84.126 1.00 50.81 134 ILE A C 1
ATOM 1059 O O . ILE A 1 134 ? -41.390 13.686 84.813 1.00 50.81 134 ILE A O 1
ATOM 1063 N N . ASP A 1 135 ? -42.251 15.526 83.934 1.00 51.47 135 ASP A N 1
ATOM 1064 C CA . ASP A 1 135 ? -43.517 15.413 84.649 1.00 51.47 135 ASP A CA 1
ATOM 1065 C C . ASP A 1 135 ? -44.607 14.887 83.707 1.00 51.47 135 ASP A C 1
ATOM 1067 O O . ASP A 1 135 ? -45.326 15.662 83.080 1.00 51.47 135 ASP A O 1
ATOM 1071 N N . GLY A 1 136 ? -44.730 13.558 83.570 1.00 47.50 136 GLY A N 1
ATOM 1072 C CA . GLY A 1 136 ? -45.942 12.995 82.957 1.00 47.50 136 GLY A CA 1
ATOM 1073 C C . GLY A 1 136 ? -45.914 11.611 82.307 1.00 47.50 136 GLY A C 1
ATOM 1074 O O . GLY A 1 136 ? -46.923 11.249 81.707 1.00 47.50 136 GLY A O 1
ATOM 1075 N N . LEU A 1 137 ? -44.852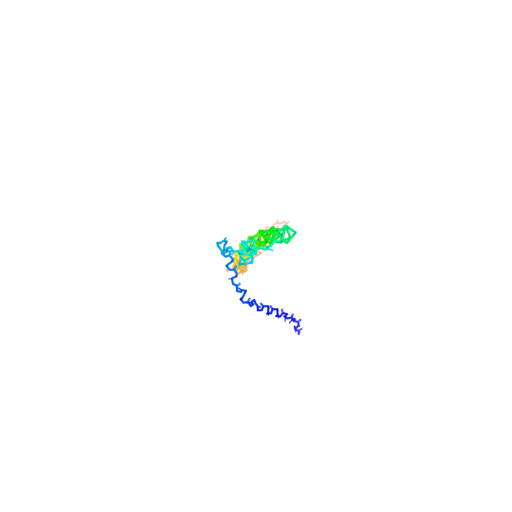 10.802 82.398 1.00 42.66 137 LEU A N 1
ATOM 1076 C CA . LEU A 1 137 ? -44.925 9.410 81.920 1.00 42.66 137 LEU A CA 1
ATOM 1077 C C . LEU A 1 137 ? -45.452 8.486 83.019 1.00 42.66 137 LEU A C 1
ATOM 1079 O O . LEU A 1 137 ? -44.718 7.814 83.740 1.00 42.66 137 LEU A O 1
ATOM 1083 N N . ASN A 1 138 ? -46.778 8.489 83.121 1.00 38.59 138 ASN A N 1
ATOM 1084 C CA . ASN A 1 138 ? -47.559 7.473 83.801 1.00 38.59 138 ASN A CA 1
ATOM 1085 C C . ASN A 1 138 ? -47.336 6.138 83.064 1.00 38.59 138 ASN A C 1
ATOM 1087 O O . ASN A 1 138 ? -47.830 5.949 81.952 1.00 38.59 138 ASN A O 1
ATOM 1091 N N . PHE A 1 139 ? -46.566 5.220 83.654 1.00 47.16 139 PHE A N 1
ATOM 1092 C CA . PHE A 1 139 ? -46.557 3.818 83.232 1.00 47.16 139 PHE A CA 1
ATOM 1093 C C . PHE A 1 139 ? -47.889 3.196 83.659 1.00 47.16 139 PHE A C 1
ATOM 1095 O O . PHE A 1 139 ? -48.006 2.618 84.737 1.00 47.16 139 PHE A O 1
ATOM 1102 N N . ALA A 1 140 ? -48.907 3.343 82.816 1.00 41.06 140 ALA A N 1
ATOM 1103 C CA . ALA A 1 140 ? -50.173 2.648 82.963 1.00 41.06 140 ALA A CA 1
ATOM 1104 C C . ALA A 1 140 ? -50.579 2.020 81.620 1.00 41.06 140 ALA A C 1
ATOM 1106 O O . ALA A 1 140 ? -51.046 2.699 80.711 1.00 41.06 140 ALA A O 1
ATOM 1107 N N . THR A 1 141 ? -50.433 0.691 81.586 1.00 40.22 141 THR A N 1
ATOM 1108 C CA . THR A 1 141 ? -51.302 -0.264 80.875 1.00 40.22 141 THR A CA 1
ATOM 1109 C C . THR A 1 141 ? -51.091 -0.461 79.364 1.00 40.22 141 THR A C 1
ATOM 1111 O O . THR A 1 141 ? -51.860 0.054 78.557 1.00 40.22 141 THR A O 1
ATOM 1114 N N . LEU A 1 142 ? -50.090 -1.281 79.004 1.00 35.53 142 LEU A N 1
ATOM 1115 C CA . LEU A 1 142 ? -50.167 -2.585 78.290 1.00 35.53 142 LEU A CA 1
ATOM 1116 C C . LEU A 1 142 ? -48.825 -2.933 77.631 1.00 35.53 142 LEU A C 1
ATOM 1118 O O . LEU A 1 142 ? -48.344 -2.135 76.799 1.00 35.53 142 LEU A O 1
#

Foldseek 3Di:
DDDDDDDPPPPPPDPPPPPPVPVPPDPPLLVVLVVVLVDPPDDPVNNVVSVVVSVVVVVVVVVVVVVVVVVVVVVVVVVVVVVVVVVVVVVVVVVVVVVVVVVVVVVCVVVVVVVVVVVVVVVVVVVDVVVDDPDDPDPDDD

Sequence (142 aa):
MANDSELENDTKLEDDPKLENDPKEKSLIVTQLGKILEKPGLNEQDKAFINAVKEKQTIQEKQIASLTEGHNYILKKQGEMEYDKKNKDEQIKNLTGELAALKGKRTNESNYSKFSKFVSQERACSIVLKNGGIDGLNFATL